Protein AF-X1KXH4-F1 (afdb_monomer)

Sequence (70 aa):
MKIASHIAELPKSGIRDFFELVTTMDDVLSLGVGEPDFTTPWGIRESAIYALESGHTSYTSNLGLRTLRV

Organism: NCBI:txid412755

Solvent-accessible surface area (backbone atoms only — not comparable to full-atom values): 4913 Å² total; per-residue (Å²): 135,90,76,62,67,74,66,76,67,57,76,82,62,65,69,56,57,50,50,60,54,53,73,74,47,83,97,70,87,82,83,78,72,87,69,81,94,66,78,80,57,65,72,60,54,49,53,53,50,50,38,54,76,72,62,69,79,70,89,69,55,96,86,48,60,72,91,78,66,118

pLDDT: mean 90.36, std 7.48, range [64.19, 98.5]

Nearest PDB structures (foldseek):
  9g6k-assembly1_Le  TM=2.797E-01  e=3.389E+00  Toxoplasma gondii

InterPro domains:
  IPR015422 Pyridoxal phosphate-dependent transferase, small domain [G3DSA:3.90.1150.10] (2-69)
  IPR015424 Pyridoxal phosphate-dependent transferase [SSF53383] (1-69)

Mean predicted aligned error: 6.45 Å

Radius of gyration: 20.15 Å; Cα contacts (8 Å, |Δi|>4): 8; chains: 1; bounding box: 47×31×44 Å

Secondary structure (DSSP, 8-state):
----HHHHTPPP-HHHHHHHHHHT-SS-------S-SSPPPHHHHHHHHHHHHTT--S---TT--GGG--

Foldseek 3Di:
DDDDPVVVVDDDDPLVVVVVVVVPDPPDDDPPDPDDPDDDDPVVVVVVVVCVVVPVPDDDPPVDDPVVVD

Structure (mmCIF, N/CA/C/O backbone):
data_AF-X1KXH4-F1
#
_entry.id   AF-X1KXH4-F1
#
loop_
_atom_site.group_PDB
_atom_site.id
_atom_site.type_symbol
_atom_site.label_atom_id
_atom_site.label_alt_id
_atom_site.label_comp_id
_atom_site.label_asym_id
_atom_site.label_entity_id
_atom_site.label_seq_id
_atom_site.pdbx_PDB_ins_code
_atom_site.Cartn_x
_atom_site.Cartn_y
_atom_site.Cartn_z
_atom_site.occupancy
_atom_site.B_iso_or_equiv
_atom_site.auth_seq_id
_atom_site.auth_comp_id
_atom_site.auth_asym_id
_atom_site.auth_atom_id
_atom_site.pdbx_PDB_model_num
ATOM 1 N N . MET A 1 1 ? 28.942 1.904 2.096 1.00 64.19 1 MET A N 1
ATOM 2 C CA . MET A 1 1 ? 28.000 0.853 2.543 1.00 64.19 1 MET A CA 1
ATOM 3 C C . MET A 1 1 ? 28.034 -0.258 1.501 1.00 64.19 1 MET A C 1
ATOM 5 O O . MET A 1 1 ? 27.875 0.056 0.330 1.00 64.19 1 MET A O 1
ATOM 9 N N . LYS A 1 2 ? 28.361 -1.502 1.871 1.00 86.81 2 LYS A N 1
ATOM 10 C CA . LYS A 1 2 ? 28.503 -2.612 0.910 1.00 86.81 2 LYS A CA 1
ATOM 11 C C . LYS A 1 2 ? 27.153 -3.319 0.767 1.00 86.81 2 LYS A C 1
ATOM 13 O O . LYS A 1 2 ? 26.663 -3.873 1.745 1.00 86.81 2 LYS A O 1
ATOM 18 N N . ILE A 1 3 ? 26.556 -3.253 -0.420 1.00 91.12 3 ILE A N 1
ATOM 19 C CA . ILE A 1 3 ? 25.332 -3.990 -0.769 1.00 91.12 3 ILE A CA 1
ATOM 20 C C . ILE A 1 3 ? 25.728 -5.410 -1.216 1.00 91.12 3 ILE A C 1
ATOM 22 O O . ILE 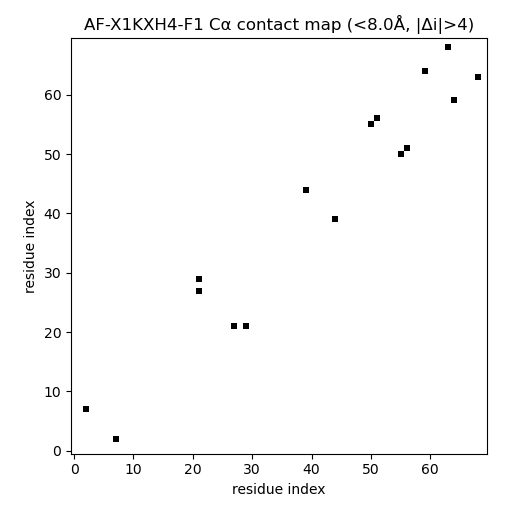A 1 3 ? 26.855 -5.628 -1.669 1.00 91.12 3 ILE A O 1
ATOM 26 N N . ALA A 1 4 ? 24.837 -6.389 -1.042 1.00 95.12 4 ALA A N 1
ATOM 27 C CA . ALA A 1 4 ? 25.051 -7.752 -1.526 1.00 95.12 4 ALA A CA 1
ATOM 28 C C . ALA A 1 4 ? 25.186 -7.787 -3.062 1.00 95.12 4 ALA A C 1
ATOM 30 O O . ALA A 1 4 ? 24.474 -7.070 -3.763 1.00 95.12 4 ALA A O 1
ATOM 31 N N . SER A 1 5 ? 26.080 -8.630 -3.587 1.00 93.69 5 SER A N 1
ATOM 32 C CA . SER A 1 5 ? 26.419 -8.669 -5.021 1.00 93.69 5 SER A CA 1
ATOM 33 C C . SER A 1 5 ? 25.215 -8.949 -5.921 1.00 93.69 5 SER A C 1
ATOM 35 O O . SER A 1 5 ? 24.999 -8.227 -6.884 1.00 93.69 5 SER A O 1
ATOM 37 N N . HIS A 1 6 ? 24.366 -9.907 -5.543 1.00 93.38 6 HIS A N 1
ATOM 38 C CA . HIS A 1 6 ? 23.175 -10.271 -6.317 1.00 93.38 6 HIS A CA 1
ATOM 39 C C . HIS A 1 6 ? 22.154 -9.130 -6.456 1.00 93.38 6 HIS A C 1
ATOM 41 O O . HIS A 1 6 ? 21.377 -9.129 -7.400 1.00 93.38 6 HIS A O 1
ATOM 47 N N . ILE A 1 7 ? 22.146 -8.150 -5.542 1.00 93.62 7 ILE A N 1
ATOM 48 C CA . ILE A 1 7 ? 21.283 -6.964 -5.655 1.00 93.62 7 ILE A CA 1
ATOM 49 C C . ILE A 1 7 ? 21.829 -6.002 -6.711 1.00 93.62 7 ILE A C 1
ATOM 51 O O . ILE A 1 7 ? 21.054 -5.397 -7.443 1.00 93.62 7 ILE A O 1
ATOM 55 N N . ALA A 1 8 ? 23.156 -5.873 -6.807 1.00 90.00 8 ALA A N 1
ATOM 56 C CA . ALA A 1 8 ? 23.797 -5.030 -7.815 1.00 90.00 8 ALA A CA 1
ATOM 57 C C . ALA A 1 8 ? 23.621 -5.579 -9.242 1.00 90.00 8 ALA A C 1
ATOM 59 O O . ALA A 1 8 ? 23.721 -4.824 -10.203 1.00 90.00 8 ALA A O 1
ATOM 60 N N . GLU A 1 9 ? 23.349 -6.878 -9.368 1.00 92.94 9 GLU A N 1
ATOM 61 C CA . GLU A 1 9 ? 23.117 -7.572 -10.638 1.00 92.94 9 GLU A CA 1
ATOM 62 C C . GLU A 1 9 ? 21.644 -7.549 -11.086 1.00 92.94 9 GLU A C 1
ATOM 64 O O . GLU A 1 9 ? 21.347 -7.953 -12.211 1.00 92.94 9 GLU A O 1
ATOM 69 N N . LEU A 1 10 ? 20.710 -7.080 -10.243 1.00 93.69 10 LEU A N 1
ATOM 70 C CA . LEU A 1 10 ? 19.295 -7.015 -10.613 1.00 93.69 10 LEU A CA 1
ATOM 71 C C . LEU A 1 10 ? 19.095 -6.038 -11.785 1.00 93.69 10 LEU A C 1
ATOM 73 O O . LEU A 1 10 ? 19.479 -4.868 -11.682 1.00 93.69 10 LEU A O 1
ATOM 77 N N . PRO A 1 11 ? 18.470 -6.477 -12.893 1.00 90.94 11 PRO A N 1
ATOM 78 C CA . PRO A 1 11 ? 18.241 -5.610 -14.035 1.00 90.94 11 PRO A CA 1
ATOM 79 C C . PRO A 1 11 ? 17.210 -4.531 -13.699 1.00 90.94 11 PRO A C 1
ATOM 81 O O . PRO A 1 11 ? 16.289 -4.730 -12.901 1.00 90.94 11 PRO A O 1
ATOM 84 N N . LYS A 1 12 ? 17.331 -3.385 -14.369 1.00 88.62 12 LYS A N 1
ATOM 85 C CA . LYS A 1 12 ? 16.310 -2.339 -14.318 1.00 88.62 12 LYS A CA 1
ATOM 86 C C . LYS A 1 12 ? 15.001 -2.861 -14.927 1.00 88.62 12 LYS A C 1
ATOM 88 O O . LYS A 1 12 ? 15.015 -3.597 -15.913 1.00 88.62 12 LYS A O 1
ATOM 93 N N . SER A 1 13 ? 13.863 -2.477 -14.348 1.00 89.94 13 SER A N 1
ATOM 94 C CA . SER A 1 13 ? 12.550 -2.870 -14.874 1.00 89.94 13 SER A CA 1
ATOM 95 C C . SER A 1 13 ? 12.266 -2.171 -16.205 1.00 89.94 13 SER A C 1
ATOM 97 O O . SER A 1 13 ? 12.011 -0.969 -16.231 1.00 89.94 13 SER A O 1
ATOM 99 N N . GLY A 1 14 ? 12.248 -2.928 -17.304 1.00 86.62 14 GLY A N 1
ATOM 100 C CA . GLY A 1 14 ? 11.912 -2.389 -18.627 1.00 86.62 14 GLY A CA 1
ATOM 101 C C . GLY A 1 14 ? 10.477 -1.855 -18.726 1.00 86.62 14 GLY A C 1
ATOM 102 O O . GLY A 1 14 ? 10.233 -0.880 -19.428 1.00 86.62 14 GLY A O 1
ATOM 103 N N . ILE A 1 15 ? 9.537 -2.436 -17.968 1.00 86.88 15 ILE A N 1
ATOM 104 C CA . ILE A 1 15 ? 8.147 -1.952 -17.898 1.00 86.88 15 ILE A CA 1
ATOM 105 C C . ILE A 1 15 ? 8.103 -0.553 -17.277 1.00 86.88 15 ILE A C 1
ATOM 107 O O . ILE A 1 15 ? 7.346 0.300 -17.730 1.00 86.88 15 ILE A O 1
ATOM 111 N N . ARG A 1 16 ? 8.943 -0.286 -16.269 1.00 84.94 16 ARG A N 1
ATOM 112 C CA . ARG A 1 16 ? 9.003 1.032 -15.634 1.00 84.94 16 ARG A CA 1
ATOM 113 C C . ARG A 1 16 ? 9.532 2.103 -16.588 1.00 84.94 16 ARG A C 1
ATOM 115 O O . ARG A 1 16 ? 8.958 3.182 -16.638 1.00 84.94 16 ARG A O 1
ATOM 122 N N . ASP A 1 17 ? 10.557 1.783 -17.372 1.00 85.62 17 ASP A N 1
ATOM 123 C CA . ASP A 1 17 ? 11.126 2.709 -18.362 1.00 85.62 17 ASP A CA 1
ATOM 124 C C . ASP A 1 17 ? 10.118 3.040 -19.466 1.00 85.62 17 ASP A C 1
ATOM 126 O O . ASP A 1 17 ? 9.997 4.188 -19.890 1.00 85.62 17 ASP A O 1
ATOM 130 N N . PHE A 1 18 ? 9.338 2.040 -19.878 1.00 85.25 18 PHE A N 1
ATOM 131 C CA . PHE A 1 18 ? 8.224 2.229 -20.797 1.00 85.25 18 PHE A CA 1
ATOM 132 C C . PHE A 1 18 ? 7.127 3.130 -20.20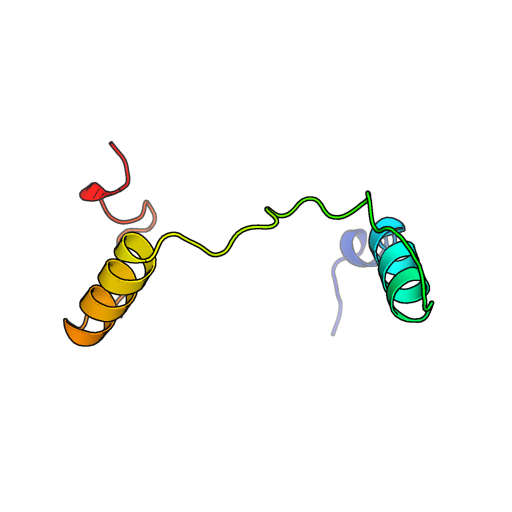3 1.00 85.25 18 PHE A C 1
ATOM 134 O O . PHE A 1 18 ? 6.678 4.059 -20.871 1.00 85.25 18 PHE A O 1
ATOM 141 N N . PHE A 1 19 ? 6.726 2.913 -18.945 1.00 83.19 19 PHE A N 1
ATOM 142 C CA . PHE A 1 19 ? 5.728 3.755 -18.271 1.00 83.19 19 PHE A CA 1
ATOM 143 C C . PHE A 1 19 ? 6.185 5.202 -18.091 1.00 83.19 19 PHE A C 1
ATOM 145 O O . PHE A 1 19 ? 5.396 6.119 -18.323 1.00 83.19 19 PHE A O 1
ATOM 152 N N . GLU A 1 20 ? 7.441 5.421 -17.698 1.00 83.81 20 GLU A N 1
ATOM 153 C CA . GLU A 1 20 ? 8.006 6.767 -17.559 1.00 83.81 20 GLU A CA 1
ATOM 154 C C . GLU A 1 20 ? 7.983 7.509 -18.903 1.00 83.81 20 GLU A C 1
ATOM 156 O O . GLU A 1 20 ? 7.581 8.669 -18.942 1.00 83.81 20 GLU A O 1
ATOM 161 N N . LEU A 1 21 ? 8.302 6.831 -20.013 1.00 85.12 21 LEU A N 1
ATOM 162 C CA . LEU A 1 21 ? 8.212 7.412 -21.354 1.00 85.12 21 LEU A CA 1
ATOM 163 C C . LEU A 1 21 ? 6.765 7.745 -21.746 1.00 85.12 21 LEU A C 1
ATOM 165 O O . LEU A 1 21 ? 6.489 8.869 -22.160 1.00 85.12 21 LEU A O 1
ATOM 169 N N . VAL A 1 22 ? 5.835 6.798 -21.587 1.00 84.44 22 VAL A N 1
ATOM 170 C CA . VAL A 1 22 ? 4.419 6.977 -21.958 1.00 84.44 22 VAL A CA 1
ATOM 171 C C . VAL A 1 22 ? 3.763 8.110 -21.166 1.00 84.44 22 VAL A C 1
ATOM 173 O O . VAL A 1 22 ? 2.954 8.843 -21.718 1.00 84.44 22 VAL A O 1
ATOM 176 N N . THR A 1 23 ? 4.154 8.316 -19.905 1.00 81.81 23 THR A N 1
ATOM 177 C CA . THR A 1 23 ? 3.618 9.404 -19.063 1.00 81.81 23 THR A CA 1
ATOM 178 C C . THR A 1 23 ? 3.992 10.799 -19.590 1.00 81.81 23 THR A C 1
ATOM 180 O O . THR A 1 23 ? 3.324 11.776 -19.266 1.00 81.81 23 THR A O 1
ATOM 183 N N . THR A 1 24 ? 5.048 10.912 -20.406 1.00 83.75 24 THR A N 1
ATOM 184 C CA . THR A 1 24 ? 5.469 12.182 -21.033 1.00 83.75 24 THR A CA 1
ATOM 185 C C . THR A 1 24 ? 4.809 12.461 -22.384 1.00 83.75 24 THR A C 1
ATOM 187 O O . THR A 1 24 ? 5.052 13.513 -22.971 1.00 83.75 24 THR A O 1
ATOM 190 N N . MET A 1 25 ? 4.010 11.523 -22.897 1.00 86.06 25 MET A N 1
ATOM 191 C CA . MET A 1 25 ? 3.344 11.629 -24.190 1.00 86.06 25 MET A CA 1
ATOM 192 C C . MET A 1 25 ? 1.872 11.995 -23.996 1.00 86.06 25 MET A C 1
ATOM 194 O O . MET A 1 25 ? 1.149 11.321 -23.263 1.00 86.06 25 MET A O 1
ATOM 198 N N . ASP A 1 26 ? 1.421 13.032 -24.695 1.00 82.94 26 ASP A N 1
ATOM 199 C CA . ASP A 1 26 ? -0.003 13.339 -24.812 1.00 82.94 26 ASP A CA 1
ATOM 200 C C . ASP A 1 26 ? -0.678 12.371 -25.806 1.00 82.94 26 ASP A C 1
ATOM 202 O O . ASP A 1 26 ? -0.039 11.872 -26.732 1.00 82.94 26 ASP A O 1
ATOM 206 N N . ASP A 1 27 ? -1.979 12.123 -25.626 1.00 83.69 27 ASP A N 1
ATOM 207 C CA . ASP A 1 27 ? -2.825 11.321 -26.534 1.00 83.69 27 ASP A CA 1
ATOM 208 C C . ASP A 1 27 ? -2.423 9.835 -26.690 1.00 83.69 27 ASP A C 1
ATOM 210 O O . ASP A 1 27 ? -2.489 9.246 -27.770 1.00 83.69 27 ASP A O 1
ATOM 214 N N . VAL A 1 28 ? -2.014 9.190 -25.589 1.00 84.69 28 VAL A N 1
ATOM 215 C CA . VAL A 1 28 ? -1.705 7.748 -25.557 1.00 84.69 28 VAL A CA 1
ATOM 216 C C . VAL A 1 28 ? -2.779 6.958 -24.808 1.00 84.69 28 VAL A C 1
ATOM 218 O O . VAL A 1 28 ? -3.134 7.267 -23.672 1.00 84.69 28 VAL A O 1
ATOM 221 N N . LEU A 1 29 ? -3.248 5.864 -25.415 1.00 80.94 29 LEU A N 1
ATOM 222 C CA . LEU A 1 29 ? -4.084 4.863 -24.747 1.00 80.94 29 LEU A CA 1
ATOM 223 C C . LEU A 1 29 ? -3.203 3.852 -24.003 1.00 80.94 29 LEU A C 1
ATOM 225 O O . LEU A 1 29 ? -2.566 2.990 -24.610 1.00 80.94 29 LEU A O 1
ATOM 229 N N . SER A 1 30 ? -3.172 3.947 -22.675 1.00 77.12 30 SER A N 1
ATOM 230 C CA . SER A 1 30 ? -2.378 3.049 -21.836 1.00 77.12 30 SER A CA 1
ATOM 231 C C . SER A 1 30 ? -3.095 1.715 -21.604 1.00 77.12 30 SER A C 1
ATOM 233 O O . SER A 1 30 ? -4.016 1.623 -20.800 1.00 77.12 30 SER A O 1
ATOM 235 N N . LEU A 1 31 ? -2.653 0.665 -22.304 1.00 83.50 31 LEU A N 1
ATOM 236 C CA . LEU A 1 31 ? -3.139 -0.717 -22.138 1.00 83.50 31 LEU A CA 1
ATOM 237 C C . LEU A 1 31 ? -2.2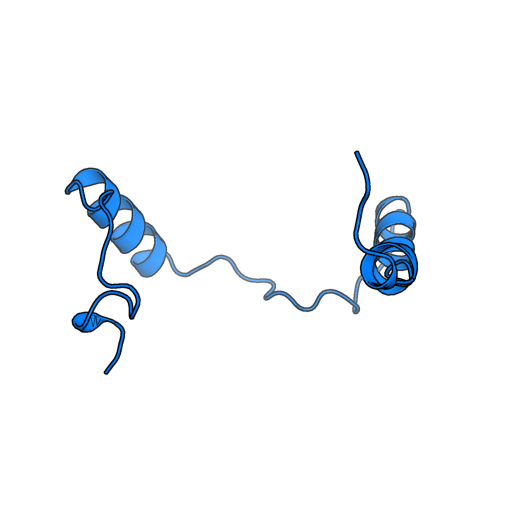07 -1.583 -21.270 1.00 83.50 31 LEU A C 1
ATOM 239 O O . LEU A 1 31 ? -2.405 -2.789 -21.152 1.00 83.50 31 LEU A O 1
ATOM 243 N N . GLY A 1 32 ? -1.152 -0.984 -20.709 1.00 74.19 32 GLY A N 1
ATOM 244 C CA . GLY A 1 32 ? -0.146 -1.686 -19.907 1.00 74.19 32 GLY A CA 1
ATOM 245 C C . GLY A 1 32 ? -0.412 -1.665 -18.401 1.00 74.19 32 GLY A C 1
ATOM 246 O O . GLY A 1 32 ? 0.288 -2.350 -17.657 1.00 74.19 32 GLY A O 1
ATOM 247 N N . VAL A 1 33 ? -1.374 -0.859 -17.940 1.00 77.56 33 VAL A N 1
ATOM 248 C CA . VAL A 1 33 ? -1.686 -0.683 -16.515 1.00 77.56 33 VAL A CA 1
ATOM 249 C C . VAL A 1 33 ? -2.390 -1.932 -15.986 1.00 77.56 33 VAL A C 1
ATOM 251 O O . VAL A 1 33 ? -3.426 -2.334 -16.502 1.00 77.56 33 VAL A O 1
ATOM 254 N N . GLY A 1 34 ? -1.804 -2.557 -14.964 1.00 82.56 34 GLY A N 1
ATOM 255 C CA . GLY A 1 34 ? -2.325 -3.784 -14.350 1.00 82.56 34 GLY A CA 1
ATOM 256 C C . GLY A 1 34 ? -3.175 -3.564 -13.094 1.00 82.56 34 GLY A C 1
ATOM 257 O O . GLY A 1 34 ? -3.558 -4.544 -12.459 1.00 82.56 34 GLY A O 1
ATOM 258 N N . GLU A 1 35 ? -3.425 -2.312 -12.697 1.00 88.38 35 GLU A N 1
ATOM 259 C CA . GLU A 1 35 ? -4.329 -1.985 -11.588 1.00 88.38 35 GLU A CA 1
ATOM 260 C C . GLU A 1 35 ? -5.769 -1.760 -12.080 1.00 88.38 35 GLU A C 1
ATOM 262 O O . GLU A 1 35 ? -5.972 -1.415 -13.246 1.00 88.38 35 GLU A O 1
ATOM 267 N N . PRO A 1 36 ? -6.780 -1.964 -11.218 1.00 90.56 36 PRO A N 1
ATOM 268 C CA . PRO A 1 36 ? -8.165 -1.671 -11.568 1.00 90.56 36 PRO A CA 1
ATOM 269 C C . PRO A 1 36 ? -8.401 -0.182 -11.860 1.00 90.56 36 PRO A C 1
ATOM 271 O O . PRO A 1 36 ? -7.824 0.685 -11.211 1.00 90.56 36 PRO A O 1
ATOM 274 N N . ASP A 1 37 ? -9.322 0.111 -12.777 1.00 90.19 37 ASP A N 1
ATOM 275 C CA . ASP A 1 37 ? -9.702 1.462 -13.217 1.00 90.19 37 ASP A CA 1
ATOM 276 C C . ASP A 1 37 ? -10.792 2.122 -12.352 1.00 90.19 37 ASP A C 1
ATOM 278 O O . ASP A 1 37 ? -11.208 3.256 -12.600 1.00 90.19 37 ASP A O 1
ATOM 282 N N . PHE A 1 38 ? -11.266 1.431 -11.315 1.00 93.44 38 PHE A N 1
ATOM 283 C CA . PHE A 1 38 ? -12.322 1.909 -10.433 1.00 93.44 38 PHE A CA 1
ATOM 284 C C . PHE A 1 38 ? -11.804 2.263 -9.041 1.00 93.44 38 PHE A C 1
ATOM 286 O O . PHE A 1 38 ? -10.870 1.676 -8.498 1.00 93.44 38 PHE A O 1
ATOM 293 N N . THR A 1 39 ? -12.487 3.213 -8.404 1.00 96.06 39 THR A N 1
ATOM 294 C CA . THR A 1 39 ? -12.227 3.541 -7.002 1.00 96.06 39 THR A CA 1
ATOM 295 C C . THR A 1 39 ? -12.732 2.428 -6.089 1.00 96.06 39 THR A C 1
ATOM 297 O O . THR A 1 39 ? -13.845 1.931 -6.266 1.00 96.06 39 THR A O 1
ATOM 300 N N . THR A 1 40 ? -11.967 2.104 -5.045 1.00 97.44 40 THR A N 1
ATOM 301 C CA . THR A 1 40 ? -12.396 1.195 -3.975 1.00 97.44 40 THR A CA 1
ATOM 302 C C . THR A 1 40 ? -13.817 1.536 -3.482 1.00 97.44 40 THR A C 1
ATOM 304 O O . THR A 1 40 ? -14.089 2.702 -3.160 1.00 97.44 40 THR A O 1
ATOM 307 N N . PRO A 1 41 ? -14.734 0.552 -3.382 1.00 98.12 41 PRO A N 1
ATOM 308 C CA . PRO A 1 41 ? -16.103 0.768 -2.916 1.00 98.12 41 PRO A CA 1
ATOM 309 C C . PRO A 1 41 ? -16.194 1.586 -1.620 1.00 98.12 41 PRO A C 1
ATO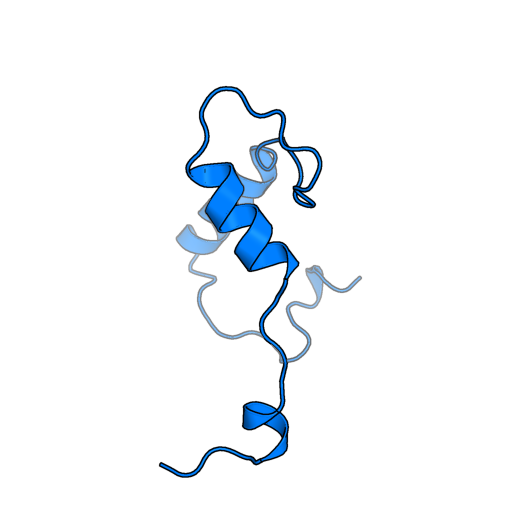M 311 O O . PRO A 1 41 ? -15.366 1.442 -0.719 1.00 98.12 41 PRO A O 1
ATOM 314 N N . TRP A 1 42 ? -17.213 2.447 -1.516 1.00 97.88 42 TRP A N 1
ATOM 315 C CA . TRP A 1 42 ? -17.371 3.376 -0.386 1.00 97.88 42 TRP A CA 1
ATOM 316 C C . TRP A 1 42 ? -17.398 2.667 0.976 1.00 97.88 42 TRP A C 1
ATOM 318 O O . TRP A 1 42 ? -16.633 3.043 1.856 1.00 97.88 42 TRP A O 1
ATOM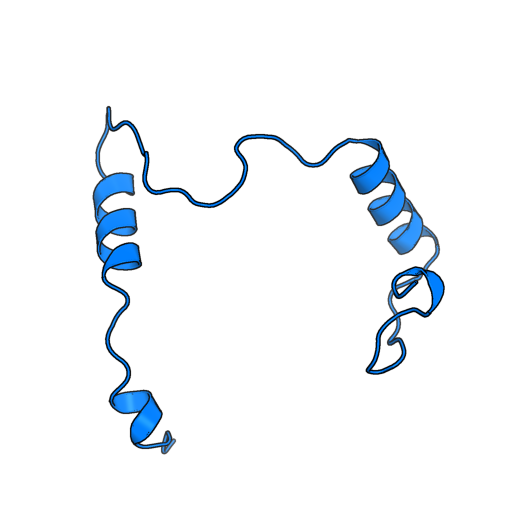 328 N N . GLY A 1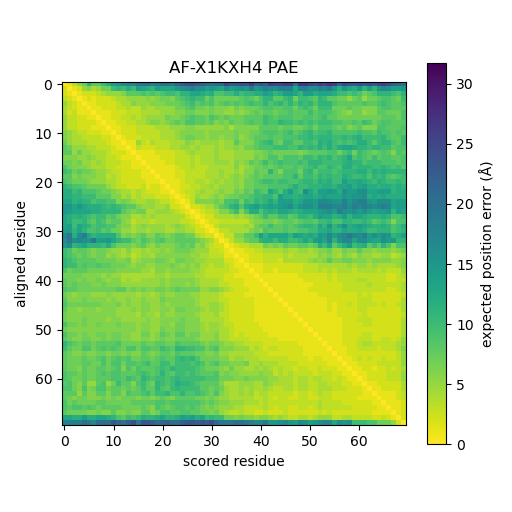 43 ? -18.152 1.572 1.118 1.00 98.44 43 GLY A N 1
ATOM 329 C CA . GLY A 1 43 ? -18.239 0.840 2.391 1.00 98.44 43 GLY A CA 1
ATOM 330 C C . GLY A 1 43 ? -16.904 0.263 2.887 1.00 98.44 43 GLY A C 1
ATOM 331 O O . GLY A 1 43 ? -16.680 0.164 4.094 1.00 98.44 43 GLY A O 1
ATOM 332 N N . ILE A 1 44 ? -15.975 -0.059 1.977 1.00 98.12 44 ILE A N 1
ATOM 333 C CA . ILE A 1 44 ? -14.615 -0.485 2.348 1.00 98.12 44 ILE A CA 1
ATOM 334 C C . ILE A 1 44 ? -13.821 0.713 2.880 1.00 98.12 44 ILE A C 1
ATOM 336 O O . ILE A 1 44 ? -13.139 0.598 3.897 1.00 98.12 44 ILE A O 1
ATOM 340 N N . ARG A 1 45 ? -13.936 1.875 2.223 1.00 98.31 45 ARG A N 1
ATOM 341 C CA . ARG A 1 45 ? -13.286 3.117 2.668 1.00 98.31 45 ARG A CA 1
ATOM 342 C C . ARG A 1 45 ? -13.809 3.566 4.033 1.00 98.31 45 ARG A C 1
ATOM 344 O O . ARG A 1 45 ? -13.001 3.881 4.898 1.00 98.31 45 ARG A O 1
ATOM 351 N N . GLU A 1 46 ? -15.120 3.513 4.260 1.00 98.50 46 GLU A N 1
ATOM 352 C CA . GLU A 1 46 ? -15.724 3.821 5.565 1.00 98.50 46 GLU A CA 1
ATOM 353 C C . GLU A 1 46 ? -15.252 2.874 6.664 1.00 98.50 46 GLU A C 1
ATOM 355 O O . GLU A 1 46 ? -14.886 3.326 7.743 1.00 98.50 46 GLU A O 1
ATOM 360 N N . SER A 1 47 ? -15.190 1.571 6.385 1.00 97.75 47 SER A N 1
ATOM 361 C CA . SER A 1 47 ? -14.692 0.591 7.357 1.00 97.75 47 SER A CA 1
ATOM 362 C C . SER A 1 47 ? -13.237 0.868 7.750 1.00 97.75 47 SER A C 1
ATOM 364 O O . SER A 1 47 ? -12.874 0.729 8.918 1.00 97.75 47 SER A O 1
ATOM 366 N N . ALA A 1 48 ? -12.404 1.297 6.794 1.00 97.81 48 ALA A N 1
ATOM 367 C CA . ALA A 1 48 ? -11.020 1.683 7.060 1.00 97.81 48 ALA A CA 1
ATOM 368 C C . ALA A 1 48 ? -10.927 2.972 7.895 1.00 97.81 48 ALA A C 1
ATOM 370 O O . ALA A 1 48 ? -10.147 3.022 8.845 1.00 97.81 48 ALA A O 1
ATOM 371 N N . ILE A 1 49 ? -11.746 3.985 7.587 1.00 98.31 49 ILE A N 1
ATOM 372 C CA . ILE A 1 49 ? -11.838 5.227 8.373 1.00 98.31 49 ILE A CA 1
ATOM 373 C C . ILE A 1 49 ? -12.271 4.908 9.807 1.00 98.31 49 ILE A C 1
ATOM 375 O O . ILE A 1 49 ? -11.579 5.271 10.755 1.00 98.31 49 ILE A O 1
ATOM 379 N N . TYR A 1 50 ? -13.349 4.143 9.968 1.00 98.31 50 TYR A N 1
ATOM 380 C CA . TYR A 1 50 ? -13.870 3.746 11.272 1.00 98.31 50 TYR A CA 1
ATOM 381 C C . TYR A 1 50 ? -12.846 2.960 12.102 1.00 98.31 50 TYR A C 1
ATOM 383 O O . TYR A 1 50 ? -12.725 3.171 13.311 1.00 98.31 50 TYR A O 1
ATOM 391 N N . ALA A 1 51 ? -12.078 2.064 11.474 1.00 97.31 51 ALA A N 1
ATOM 392 C CA . ALA A 1 51 ? -11.026 1.320 12.160 1.00 97.31 51 ALA A CA 1
ATOM 393 C C . ALA A 1 51 ? -9.958 2.260 12.745 1.00 97.31 51 ALA A C 1
ATOM 395 O O . ALA A 1 51 ? -9.559 2.075 13.899 1.00 97.31 51 ALA A O 1
ATOM 396 N N . LEU A 1 52 ? -9.549 3.283 11.983 1.00 97.69 52 LEU A N 1
ATOM 397 C CA . LEU A 1 52 ? -8.604 4.310 12.429 1.00 97.69 52 LEU A CA 1
ATOM 398 C C . LEU A 1 52 ? -9.183 5.162 13.565 1.00 97.69 52 LEU A C 1
ATOM 400 O O . LEU A 1 52 ? -8.518 5.333 14.585 1.00 97.69 52 LEU A O 1
ATOM 404 N N . GLU A 1 53 ? -10.422 5.642 13.425 1.00 98.00 53 GLU A N 1
ATOM 405 C CA . GLU A 1 53 ? -11.119 6.422 14.460 1.00 98.00 53 GLU A CA 1
ATOM 406 C C . GLU A 1 53 ? -11.292 5.633 15.763 1.00 98.00 53 GLU A C 1
ATOM 408 O O . GLU A 1 53 ? -11.148 6.176 16.855 1.00 98.00 53 GLU A O 1
ATOM 413 N N . SER A 1 54 ? -11.524 4.325 15.652 1.00 97.25 54 SER A N 1
ATOM 414 C CA . SER A 1 54 ? -11.664 3.410 16.789 1.00 97.25 54 SER A CA 1
ATOM 415 C C . SER A 1 54 ? -10.321 2.985 17.404 1.00 97.25 54 SER A C 1
ATOM 417 O O . SER A 1 54 ? -10.294 2.125 18.282 1.00 97.25 54 SER A O 1
ATOM 419 N N . GLY A 1 55 ? -9.195 3.547 16.949 1.00 96.62 55 GLY A N 1
ATOM 420 C CA . GLY A 1 55 ? -7.873 3.309 17.532 1.00 96.62 55 GLY A CA 1
ATOM 421 C C . GLY A 1 55 ? -7.203 1.993 17.124 1.00 96.62 55 GLY A C 1
ATOM 422 O O . GLY A 1 55 ? -6.255 1.565 17.785 1.00 96.62 55 GLY A O 1
ATOM 423 N N . HIS A 1 56 ? -7.636 1.345 16.036 1.00 95.62 56 HIS A N 1
ATOM 424 C CA . HIS A 1 56 ? -7.000 0.123 15.521 1.00 95.62 56 HIS A CA 1
ATOM 425 C C . HIS A 1 56 ? -5.700 0.436 14.758 1.00 95.62 56 HIS A C 1
ATOM 427 O O . HIS A 1 56 ? -5.592 0.219 13.555 1.00 95.62 56 HIS A O 1
ATOM 433 N N . THR A 1 57 ? -4.697 0.954 15.467 1.00 95.69 57 THR A N 1
ATOM 434 C CA . THR A 1 57 ? -3.408 1.414 14.907 1.00 95.69 57 THR A CA 1
ATOM 435 C C . THR A 1 57 ? -2.200 0.657 15.463 1.00 95.69 57 THR A C 1
ATOM 437 O O . THR A 1 57 ? -1.056 0.959 15.128 1.00 95.69 57 THR A O 1
ATOM 440 N N . SER A 1 58 ? -2.444 -0.330 16.327 1.00 95.75 58 SER A N 1
ATOM 441 C CA . SER A 1 58 ? -1.407 -1.131 16.979 1.00 95.75 58 SER A CA 1
ATOM 442 C C . SER A 1 58 ? -1.082 -2.407 16.205 1.00 95.75 58 SER A C 1
ATOM 444 O O . SER A 1 58 ? -1.852 -2.869 15.360 1.00 95.75 58 SER A O 1
ATOM 446 N N . TYR A 1 59 ? 0.063 -3.009 16.533 1.00 96.19 59 TYR A N 1
ATOM 447 C CA . TYR A 1 59 ? 0.470 -4.289 15.964 1.00 96.19 59 TYR A CA 1
ATOM 448 C C . TYR A 1 59 ? -0.570 -5.389 16.190 1.00 96.19 59 TYR A C 1
ATOM 450 O O . TYR A 1 59 ? -1.251 -5.451 17.214 1.00 96.19 59 TYR A O 1
ATOM 458 N N . THR A 1 60 ? -0.628 -6.303 15.225 1.00 93.62 60 THR A N 1
ATOM 459 C CA . THR A 1 60 ? -1.422 -7.530 15.302 1.00 93.62 60 THR A CA 1
ATOM 460 C C . THR A 1 60 ? -0.487 -8.742 15.296 1.00 93.62 60 THR A C 1
ATOM 462 O O . THR A 1 60 ? 0.735 -8.598 15.340 1.00 93.62 60 THR A O 1
ATOM 465 N N . SER A 1 61 ? -1.038 -9.956 15.277 1.00 94.62 61 SER A N 1
ATOM 466 C CA . SER A 1 61 ? -0.231 -11.171 15.109 1.00 94.62 61 SER A CA 1
ATOM 467 C C . SER A 1 61 ? 0.586 -11.115 13.810 1.00 94.62 61 SER A C 1
ATOM 469 O O . SER A 1 61 ? 0.123 -10.553 12.824 1.00 94.62 61 SER A O 1
ATOM 471 N N . ASN A 1 62 ? 1.736 -11.794 13.758 1.00 95.12 62 ASN A N 1
ATOM 472 C CA . ASN A 1 62 ? 2.507 -11.971 12.516 1.00 95.12 62 ASN A CA 1
ATOM 473 C C . ASN A 1 62 ? 1.684 -12.599 11.380 1.00 95.12 62 ASN A C 1
ATOM 475 O O . ASN A 1 62 ? 1.978 -12.385 10.211 1.00 95.12 62 ASN A O 1
ATOM 479 N N . LEU A 1 63 ? 0.650 -13.374 11.720 1.00 95.19 63 LEU A N 1
ATOM 480 C CA . LEU A 1 63 ? -0.276 -13.943 10.742 1.00 95.19 63 LEU A CA 1
ATOM 481 C C . LEU A 1 63 ? -1.395 -12.962 10.343 1.00 95.19 63 LEU A C 1
ATOM 483 O O . LEU A 1 63 ? -2.225 -13.294 9.513 1.00 95.19 63 LEU A O 1
ATOM 487 N N . GLY A 1 64 ? -1.478 -11.780 10.948 1.00 95.06 64 GLY A N 1
ATOM 488 C CA . GLY A 1 64 ? -2.593 -10.846 10.812 1.00 95.06 64 GLY A CA 1
ATOM 489 C C . GLY A 1 64 ? -3.792 -11.188 11.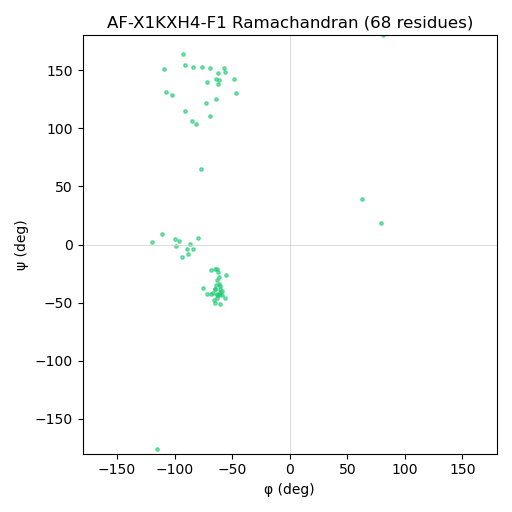705 1.00 95.06 64 GLY A C 1
ATOM 490 O O . GLY A 1 64 ? -3.804 -12.171 12.462 1.00 95.06 64 GLY A O 1
ATOM 491 N N . LEU A 1 65 ? -4.840 -10.367 11.625 1.00 94.75 65 LEU A N 1
ATOM 492 C CA . LEU A 1 65 ? -6.073 -10.532 12.402 1.00 94.75 65 LEU A CA 1
ATOM 493 C C . LEU A 1 65 ? -6.782 -11.846 12.052 1.00 94.75 65 LEU A C 1
ATOM 495 O O . LEU A 1 65 ? -6.877 -12.227 10.888 1.00 94.75 65 LEU A O 1
ATOM 499 N N . ARG A 1 66 ? -7.294 -12.558 13.065 1.00 93.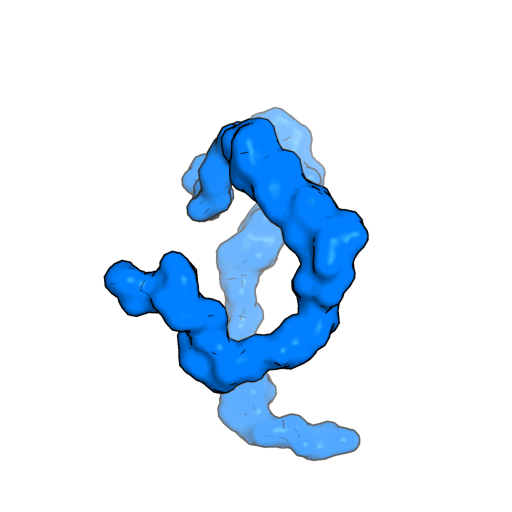88 66 ARG A N 1
ATOM 500 C CA . ARG A 1 66 ? -7.984 -13.844 12.848 1.00 93.88 66 ARG A CA 1
ATOM 501 C C . ARG A 1 66 ? -9.262 -13.680 12.024 1.00 93.88 66 ARG A C 1
ATOM 503 O O . ARG A 1 66 ? -9.566 -14.551 11.220 1.00 93.88 66 ARG A O 1
ATOM 510 N N . THR A 1 67 ? -9.966 -12.568 12.206 1.00 94.25 67 THR A N 1
ATOM 511 C CA . THR A 1 67 ? -11.206 -12.229 11.494 1.00 94.25 67 THR A CA 1
ATOM 512 C C . THR A 1 67 ? -11.019 -12.055 9.985 1.00 94.25 67 THR A C 1
ATOM 514 O O . THR A 1 67 ? -11.987 -12.199 9.253 1.00 94.25 67 THR A O 1
ATOM 517 N N . LEU A 1 68 ? -9.794 -11.789 9.513 1.00 95.06 68 LEU A N 1
ATOM 518 C CA . LEU A 1 68 ? -9.472 -11.595 8.092 1.00 95.06 68 LEU A CA 1
ATOM 519 C C . LEU A 1 68 ? -8.885 -12.845 7.414 1.00 95.06 68 LEU A C 1
ATOM 521 O O . LEU A 1 68 ? -8.547 -12.798 6.238 1.00 95.06 68 LEU A O 1
ATOM 525 N N . ARG A 1 69 ? -8.702 -13.942 8.158 1.00 91.12 69 ARG A N 1
ATOM 526 C CA . ARG A 1 69 ? -7.963 -15.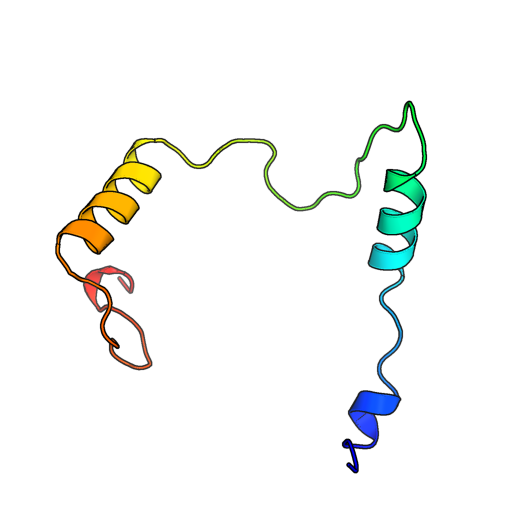142 7.725 1.00 91.12 69 ARG A CA 1
ATOM 527 C C . ARG A 1 69 ? -8.827 -16.388 7.511 1.00 91.12 69 ARG A C 1
ATOM 529 O O . ARG A 1 69 ? -8.269 -17.480 7.423 1.00 91.12 69 ARG A O 1
ATOM 536 N N . VAL A 1 70 ? -10.149 -16.244 7.549 1.00 66.31 70 VAL A N 1
ATOM 537 C CA . VAL A 1 70 ? -11.090 -17.365 7.381 1.00 66.31 70 VAL A CA 1
ATOM 538 C C . VAL A 1 70 ? -10.925 -18.060 6.039 1.00 66.31 70 VAL A C 1
ATOM 540 O O . VAL A 1 70 ? -10.776 -17.348 5.024 1.00 66.31 70 VAL A O 1
#